Protein AF-A0A969J3Z5-F1 (afdb_monomer_lite)

Sequence (83 aa):
MNVAQVWAEAQASHLQSLEPYLSEAERNILRRGRNATAARGPKRLEPGIYQQATSLEALIGYLHLTNPNRLSELLAHLNLSSE

Secondary structure (DSSP, 8-state):
--HHHHHHHHHHHHHHHHGGG--HHHHHHHHHHHHHS-S-S-TTS-HHHHHHHHHHHHHHHHHHHH-HHHHHHHHHHHS----

Foldseek 3Di:
DDPVQVVLVLLLVLLVLCVVVDDPVLVVLLVVQLVVLPPPDPPPHDSSSVSSVSSVVSSLVVCVVPPVPVSVVSVVSSPDPPD

Structure (mmCIF, N/CA/C/O backbone):
data_AF-A0A969J3Z5-F1
#
_entry.id   AF-A0A969J3Z5-F1
#
loop_
_atom_site.group_PDB
_atom_site.id
_atom_site.type_symbol
_atom_site.label_atom_id
_atom_site.label_alt_id
_atom_site.label_comp_id
_atom_site.label_asym_id
_atom_site.label_entity_id
_atom_site.label_seq_id
_atom_site.pdbx_PDB_ins_code
_atom_site.Cartn_x
_atom_site.Cartn_y
_atom_site.Cartn_z
_atom_site.occupancy
_atom_site.B_iso_or_equiv
_atom_site.auth_seq_id
_atom_site.auth_comp_id
_atom_site.auth_asym_id
_atom_site.auth_atom_id
_atom_site.pdbx_PDB_model_num
ATOM 1 N N . MET A 1 1 ? 13.344 12.387 -19.365 1.00 53.81 1 MET A N 1
ATOM 2 C CA . MET A 1 1 ? 12.669 11.566 -18.336 1.00 53.81 1 MET A CA 1
ATOM 3 C C . MET A 1 1 ? 11.240 11.312 -18.794 1.00 53.81 1 MET A C 1
ATOM 5 O O . MET A 1 1 ? 10.639 12.233 -19.331 1.00 53.81 1 MET A O 1
ATOM 9 N N . ASN A 1 2 ? 10.729 10.084 -18.679 1.00 61.19 2 ASN A N 1
ATOM 10 C CA . ASN A 1 2 ? 9.326 9.771 -18.990 1.00 61.19 2 ASN A CA 1
ATOM 11 C C . ASN A 1 2 ? 8.447 10.182 -17.790 1.00 61.19 2 ASN A C 1
ATOM 13 O O . ASN A 1 2 ? 8.890 10.044 -16.654 1.00 61.19 2 ASN A O 1
ATOM 17 N N . VAL A 1 3 ? 7.221 10.660 -18.015 1.00 62.44 3 VAL A N 1
ATOM 18 C CA . VAL A 1 3 ? 6.265 11.025 -16.948 1.00 62.44 3 VAL A CA 1
ATOM 19 C C . VAL A 1 3 ? 6.064 9.867 -15.962 1.00 62.44 3 VAL A C 1
ATOM 21 O O . VAL A 1 3 ? 6.050 10.080 -14.754 1.00 62.44 3 VAL A O 1
ATOM 24 N N . ALA A 1 4 ? 6.021 8.629 -16.466 1.00 60.03 4 ALA A N 1
ATOM 25 C CA . ALA A 1 4 ? 5.896 7.431 -15.635 1.00 60.03 4 ALA A CA 1
ATOM 26 C C . ALA A 1 4 ? 7.081 7.228 -14.672 1.00 60.03 4 ALA A C 1
ATOM 28 O O . ALA A 1 4 ? 6.900 6.711 -13.576 1.00 60.03 4 ALA A O 1
ATOM 29 N N . GLN A 1 5 ? 8.286 7.654 -15.062 1.00 59.94 5 GLN A N 1
ATOM 30 C CA . GLN A 1 5 ? 9.475 7.567 -14.214 1.00 59.94 5 GLN A CA 1
ATOM 31 C C . GLN A 1 5 ? 9.413 8.578 -13.066 1.00 59.94 5 GLN A C 1
ATOM 33 O O . GLN A 1 5 ? 9.616 8.203 -11.918 1.00 59.94 5 GLN A O 1
ATOM 38 N N . VAL A 1 6 ? 9.081 9.835 -13.374 1.00 66.25 6 VAL A N 1
ATOM 39 C CA . VAL A 1 6 ? 8.955 10.909 -12.373 1.00 66.25 6 VAL A CA 1
ATOM 40 C C . VAL A 1 6 ? 7.863 10.570 -11.356 1.00 66.25 6 VAL A C 1
ATOM 42 O O . VAL A 1 6 ? 8.026 10.778 -10.158 1.00 66.25 6 VAL A O 1
ATOM 45 N N . TRP A 1 7 ? 6.761 9.983 -11.825 1.00 71.88 7 TRP A N 1
ATOM 46 C CA . TRP A 1 7 ? 5.678 9.546 -10.954 1.00 71.88 7 TRP A CA 1
ATOM 47 C C . TRP A 1 7 ? 6.078 8.369 -10.060 1.00 71.88 7 TRP A C 1
ATOM 49 O O . TRP A 1 7 ? 5.776 8.387 -8.871 1.00 71.88 7 TRP A O 1
ATOM 59 N N . ALA A 1 8 ? 6.802 7.380 -10.591 1.00 69.62 8 ALA A N 1
ATOM 60 C CA . ALA A 1 8 ? 7.270 6.245 -9.801 1.00 69.62 8 ALA A CA 1
ATOM 61 C C . ALA A 1 8 ? 8.319 6.660 -8.748 1.00 69.62 8 ALA A C 1
ATOM 63 O O . ALA A 1 8 ? 8.288 6.161 -7.627 1.00 69.62 8 ALA A O 1
ATOM 64 N N . GLU A 1 9 ? 9.203 7.610 -9.069 1.00 72.94 9 GLU A N 1
ATOM 65 C CA . GLU A 1 9 ? 10.138 8.220 -8.108 1.00 72.94 9 GLU A CA 1
ATOM 66 C C . GLU A 1 9 ? 9.393 8.976 -6.996 1.00 72.94 9 GLU A C 1
ATOM 68 O O . GLU A 1 9 ? 9.704 8.815 -5.814 1.00 72.94 9 GLU A O 1
ATOM 73 N N . ALA A 1 10 ? 8.352 9.735 -7.349 1.00 76.56 10 ALA A N 1
ATOM 74 C CA . ALA A 1 10 ? 7.495 10.382 -6.362 1.00 76.56 10 ALA A CA 1
ATOM 75 C C . ALA A 1 10 ? 6.783 9.343 -5.479 1.00 76.56 10 ALA A C 1
ATOM 77 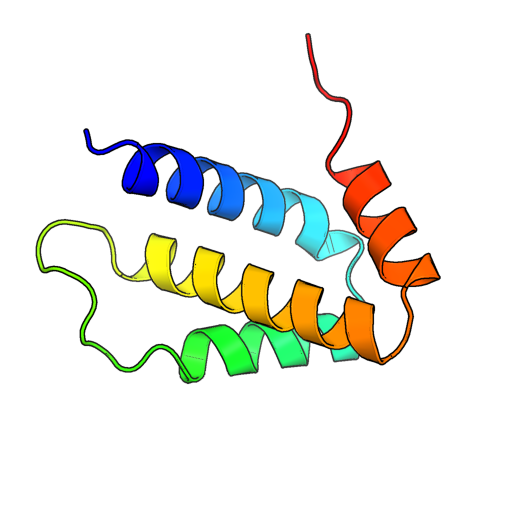O O . ALA A 1 10 ? 6.790 9.463 -4.258 1.00 76.56 10 ALA A O 1
ATOM 78 N N . GLN A 1 11 ? 6.196 8.293 -6.056 1.00 73.62 11 GLN A N 1
ATOM 79 C CA . GLN A 1 11 ? 5.538 7.219 -5.301 1.00 73.62 11 GLN A CA 1
ATOM 80 C C . GLN A 1 11 ? 6.490 6.480 -4.357 1.00 73.62 11 GLN A C 1
ATOM 82 O O . GLN A 1 11 ? 6.106 6.153 -3.238 1.00 73.62 11 GLN A O 1
ATOM 87 N N . ALA A 1 12 ? 7.730 6.253 -4.787 1.00 78.44 12 ALA A N 1
ATOM 88 C CA . ALA A 1 12 ? 8.788 5.682 -3.965 1.00 78.44 12 ALA A CA 1
ATOM 89 C C . ALA A 1 12 ? 9.066 6.532 -2.711 1.00 78.44 12 ALA A C 1
ATOM 91 O O . ALA A 1 12 ? 9.118 6.013 -1.595 1.00 78.44 12 ALA A O 1
ATOM 92 N N . SER A 1 13 ? 9.175 7.853 -2.880 1.00 78.88 13 SER A N 1
ATOM 93 C CA . SER A 1 13 ? 9.348 8.788 -1.763 1.00 78.88 13 SER A CA 1
ATOM 94 C C . SER A 1 13 ? 8.138 8.789 -0.820 1.00 78.88 13 SER A C 1
ATOM 96 O O . SER A 1 13 ? 8.300 8.658 0.392 1.00 78.88 13 SER A O 1
ATOM 98 N N . HIS A 1 14 ? 6.924 8.834 -1.367 1.00 80.50 14 HIS A N 1
ATOM 99 C CA . HIS A 1 14 ? 5.683 8.761 -0.594 1.00 80.50 14 HIS A CA 1
ATOM 100 C C . HIS A 1 14 ? 5.560 7.465 0.220 1.00 80.50 14 HIS A C 1
ATOM 102 O O . HIS A 1 14 ? 5.124 7.489 1.369 1.00 80.50 14 HIS A O 1
ATOM 108 N N . LEU A 1 15 ? 5.973 6.329 -0.349 1.00 79.56 15 LEU A N 1
ATOM 109 C CA . LEU A 1 15 ? 5.947 5.037 0.333 1.00 79.56 15 LEU A CA 1
ATOM 110 C C . LEU A 1 15 ? 6.862 5.023 1.566 1.00 79.56 15 LEU A C 1
ATOM 112 O O . LEU A 1 15 ? 6.466 4.495 2.603 1.00 79.56 15 LEU A O 1
ATOM 116 N N . GLN A 1 16 ? 8.046 5.641 1.481 1.00 80.56 16 GLN A N 1
ATOM 117 C CA . GLN A 1 16 ? 8.941 5.780 2.637 1.00 80.56 16 GLN A CA 1
ATOM 118 C C . GLN A 1 16 ? 8.310 6.625 3.748 1.00 80.56 16 GLN A C 1
ATOM 120 O O . GLN A 1 16 ? 8.421 6.267 4.919 1.00 80.56 16 GLN A O 1
ATOM 125 N N . SER A 1 17 ? 7.605 7.702 3.392 1.00 82.94 17 SER A N 1
ATOM 126 C CA . SER A 1 17 ? 6.876 8.534 4.357 1.00 82.94 17 SER A CA 1
ATOM 127 C C . SER A 1 17 ? 5.695 7.801 4.998 1.00 82.94 17 SER A C 1
ATOM 129 O O . SER A 1 17 ? 5.366 8.061 6.153 1.00 82.94 17 SER A O 1
ATOM 131 N N . LEU A 1 18 ? 5.068 6.864 4.278 1.00 82.88 18 LEU A N 1
ATOM 132 C CA . LEU A 1 18 ? 3.970 6.048 4.798 1.00 82.88 18 LEU A CA 1
ATOM 133 C C . LEU A 1 18 ? 4.426 4.884 5.674 1.00 82.88 18 LEU A C 1
ATOM 135 O O . LEU A 1 18 ? 3.683 4.499 6.569 1.00 82.88 18 LEU A O 1
ATOM 139 N N . GLU A 1 19 ? 5.625 4.341 5.450 1.00 82.31 19 GLU A N 1
ATOM 140 C CA . GLU A 1 19 ? 6.211 3.211 6.185 1.00 82.31 19 GLU A CA 1
ATOM 141 C C . GLU A 1 19 ? 5.956 3.220 7.717 1.00 82.31 19 GLU A C 1
ATOM 143 O O . GLU A 1 19 ? 5.572 2.167 8.235 1.00 82.31 19 GLU A O 1
ATOM 148 N N . PRO A 1 20 ? 6.100 4.342 8.462 1.00 85.62 20 PRO A N 1
ATOM 149 C CA . PRO A 1 20 ? 5.805 4.387 9.901 1.00 85.62 20 PRO A CA 1
ATOM 150 C C . PRO A 1 20 ? 4.314 4.286 10.266 1.00 85.62 20 PRO A C 1
ATOM 152 O O . PRO A 1 20 ? 3.994 3.903 11.390 1.00 85.62 20 PRO A O 1
ATOM 155 N N . TYR A 1 21 ? 3.401 4.611 9.350 1.00 86.50 21 TYR A N 1
ATOM 156 C CA . TYR A 1 21 ? 1.948 4.570 9.565 1.00 86.50 21 TYR A CA 1
ATOM 157 C C . TYR A 1 21 ? 1.322 3.224 9.176 1.00 86.50 21 TYR A C 1
ATOM 159 O O . TYR A 1 21 ? 0.140 2.983 9.447 1.00 86.50 21 TYR A O 1
ATOM 167 N N . LEU A 1 22 ? 2.105 2.342 8.546 1.00 87.44 22 LEU A N 1
ATOM 168 C CA . LEU A 1 22 ? 1.659 1.026 8.113 1.00 87.44 22 LEU A CA 1
ATOM 169 C C . LEU A 1 22 ? 1.740 0.004 9.246 1.00 87.44 22 LEU A C 1
ATOM 171 O O . LEU A 1 22 ? 2.767 -0.184 9.899 1.00 87.44 22 LEU A O 1
ATOM 175 N N . SER A 1 23 ? 0.659 -0.745 9.401 1.00 89.75 23 SER A N 1
ATOM 176 C CA . SER A 1 23 ? 0.610 -1.952 10.213 1.00 89.75 23 SER A CA 1
ATOM 177 C C . SER A 1 23 ? 1.459 -3.075 9.608 1.00 89.75 23 SER A C 1
ATOM 179 O O . SER A 1 23 ? 1.785 -3.094 8.418 1.00 89.75 23 SER A O 1
ATOM 181 N N . GLU A 1 24 ? 1.780 -4.083 10.414 1.00 88.12 24 GLU A N 1
ATOM 182 C CA . GLU A 1 24 ? 2.543 -5.250 9.963 1.00 88.12 24 GLU A CA 1
ATOM 183 C C . GLU A 1 24 ? 1.856 -6.011 8.810 1.00 88.12 24 GLU A C 1
ATOM 185 O O . GLU A 1 24 ? 2.521 -6.523 7.903 1.00 88.12 24 GLU A O 1
ATOM 190 N N . ALA A 1 25 ? 0.520 -6.047 8.797 1.00 87.31 25 ALA A N 1
ATOM 191 C CA . ALA A 1 25 ? -0.258 -6.640 7.712 1.00 87.31 25 ALA A CA 1
ATOM 192 C C . ALA A 1 25 ? -0.080 -5.863 6.395 1.00 87.31 25 ALA A C 1
ATOM 194 O O . ALA A 1 25 ? 0.202 -6.459 5.353 1.00 87.31 25 ALA A O 1
ATOM 195 N N . GLU A 1 26 ? -0.160 -4.532 6.453 1.00 88.00 26 GLU A N 1
ATOM 196 C CA . GLU A 1 26 ? 0.030 -3.640 5.303 1.00 88.00 26 GLU A CA 1
ATOM 197 C C . GLU A 1 26 ? 1.476 -3.722 4.771 1.00 88.00 26 GLU A C 1
ATOM 199 O O . GLU A 1 26 ? 1.695 -3.858 3.564 1.00 88.00 26 GLU A O 1
ATOM 204 N N . ARG A 1 27 ? 2.478 -3.782 5.659 1.00 88.19 27 ARG A N 1
ATOM 205 C CA . ARG A 1 27 ? 3.894 -3.984 5.281 1.00 88.19 27 ARG A CA 1
ATOM 206 C C . ARG A 1 27 ? 4.136 -5.345 4.628 1.00 88.19 27 ARG A C 1
ATOM 208 O O . ARG A 1 27 ? 4.934 -5.460 3.692 1.00 88.19 27 ARG A O 1
ATOM 215 N N . ASN A 1 28 ? 3.430 -6.386 5.068 1.00 88.38 28 ASN A N 1
ATOM 216 C CA . ASN A 1 28 ? 3.484 -7.695 4.421 1.00 88.38 28 ASN A CA 1
ATOM 217 C C . ASN A 1 28 ? 2.895 -7.669 3.005 1.00 88.38 28 ASN A C 1
ATOM 219 O O . ASN A 1 28 ? 3.437 -8.337 2.121 1.00 88.38 28 ASN A O 1
ATOM 223 N N . ILE A 1 29 ? 1.846 -6.882 2.759 1.00 87.25 29 ILE A N 1
ATOM 224 C CA . ILE A 1 29 ? 1.287 -6.681 1.415 1.00 87.25 29 ILE A CA 1
ATOM 225 C C . ILE A 1 29 ? 2.289 -5.946 0.524 1.00 87.25 29 ILE A C 1
ATOM 227 O O . ILE A 1 29 ? 2.560 -6.415 -0.582 1.00 87.25 29 ILE A O 1
ATOM 231 N N . LEU A 1 30 ? 2.938 -4.889 1.026 1.00 85.19 30 LEU A N 1
ATOM 232 C CA . LEU A 1 30 ? 4.016 -4.213 0.295 1.00 85.19 30 LEU A CA 1
ATOM 233 C C . LEU A 1 30 ? 5.156 -5.170 -0.066 1.00 85.19 30 LEU A C 1
ATOM 235 O O . LEU A 1 30 ? 5.639 -5.194 -1.199 1.00 85.19 30 LEU A O 1
ATOM 239 N N . ARG A 1 31 ? 5.582 -6.014 0.880 1.00 84.06 31 ARG A N 1
ATOM 240 C CA . ARG A 1 31 ? 6.603 -7.041 0.630 1.00 84.06 31 ARG A CA 1
ATOM 241 C C . ARG A 1 31 ? 6.161 -8.037 -0.446 1.00 84.06 31 ARG A C 1
ATOM 243 O O . ARG A 1 31 ? 6.971 -8.399 -1.295 1.00 84.06 31 ARG A O 1
ATOM 250 N N . ARG A 1 32 ? 4.889 -8.448 -0.449 1.00 83.88 32 ARG A N 1
ATOM 251 C CA . ARG A 1 32 ? 4.325 -9.314 -1.497 1.00 83.88 32 ARG A CA 1
ATOM 252 C C . ARG A 1 32 ? 4.305 -8.623 -2.860 1.00 83.88 32 ARG A C 1
ATOM 254 O O . ARG A 1 32 ? 4.727 -9.246 -3.825 1.00 83.88 32 ARG A O 1
ATOM 261 N N . GLY A 1 33 ? 3.903 -7.353 -2.935 1.00 79.94 33 GLY A N 1
ATOM 262 C CA . GLY A 1 33 ? 3.907 -6.573 -4.178 1.00 79.94 33 GLY A CA 1
ATOM 263 C C . GLY A 1 33 ? 5.310 -6.404 -4.772 1.00 79.94 33 GLY A C 1
ATOM 264 O O . GLY A 1 33 ? 5.516 -6.651 -5.961 1.00 79.94 33 GLY A O 1
ATOM 265 N N . ARG A 1 34 ? 6.313 -6.115 -3.929 1.00 76.19 34 ARG A N 1
ATOM 266 C CA . ARG A 1 34 ? 7.728 -6.069 -4.350 1.00 76.19 34 ARG A CA 1
ATOM 267 C C . ARG A 1 34 ? 8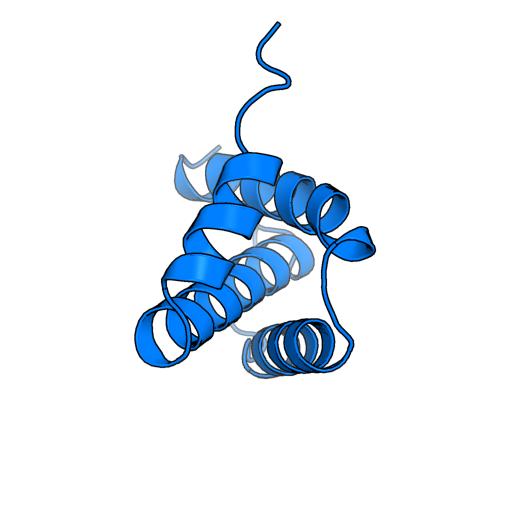.194 -7.402 -4.938 1.00 76.19 34 ARG A C 1
ATOM 269 O O . ARG A 1 34 ? 8.793 -7.423 -6.008 1.00 76.19 34 ARG A O 1
ATOM 276 N N . ASN A 1 35 ? 7.861 -8.513 -4.281 1.00 73.75 35 ASN A N 1
ATOM 277 C CA . ASN A 1 35 ? 8.248 -9.855 -4.729 1.00 73.75 35 ASN A CA 1
ATOM 278 C C . ASN A 1 35 ? 7.452 -10.349 -5.952 1.00 73.75 35 ASN A C 1
ATOM 280 O O . ASN A 1 35 ? 7.945 -11.195 -6.693 1.00 73.75 35 ASN A O 1
ATOM 284 N N . ALA A 1 36 ? 6.242 -9.829 -6.179 1.00 70.31 36 ALA A N 1
ATOM 285 C CA . ALA A 1 36 ? 5.435 -10.117 -7.365 1.00 70.31 36 ALA A CA 1
ATOM 286 C C . ALA A 1 36 ? 5.960 -9.406 -8.624 1.00 70.31 36 ALA A C 1
ATOM 288 O O . ALA A 1 36 ? 5.629 -9.795 -9.745 1.00 70.31 36 ALA A O 1
ATOM 289 N N . THR A 1 37 ? 6.812 -8.392 -8.451 1.00 63.56 37 THR A N 1
ATOM 290 C CA . THR A 1 37 ? 7.441 -7.663 -9.552 1.00 63.56 37 THR A CA 1
ATOM 291 C C . THR A 1 37 ? 8.583 -8.510 -10.123 1.00 63.56 37 THR A C 1
ATOM 293 O O . THR A 1 37 ? 9.762 -8.329 -9.817 1.00 63.56 37 THR A O 1
ATOM 296 N N . ALA A 1 38 ? 8.231 -9.503 -10.937 1.00 52.50 38 ALA A N 1
ATOM 297 C CA . ALA A 1 38 ? 9.179 -10.384 -11.601 1.00 52.50 38 ALA A CA 1
ATOM 298 C C . ALA A 1 38 ? 10.047 -9.595 -12.594 1.00 52.50 38 ALA A C 1
ATOM 300 O O . ALA A 1 38 ? 9.571 -9.315 -13.685 1.00 52.50 38 ALA A O 1
ATOM 301 N N . ALA A 1 39 ? 11.280 -9.236 -12.205 1.00 53.41 39 ALA A N 1
ATOM 302 C CA . ALA A 1 39 ? 12.527 -9.006 -12.974 1.00 53.41 39 ALA A CA 1
ATOM 303 C C . ALA A 1 39 ? 12.489 -8.510 -14.452 1.00 53.41 39 ALA A C 1
ATOM 305 O O . ALA A 1 39 ? 13.484 -8.632 -15.165 1.00 53.41 39 ALA A O 1
ATOM 306 N N . ARG A 1 40 ? 11.380 -7.958 -14.948 1.00 51.38 40 ARG A N 1
ATOM 307 C CA . ARG A 1 40 ? 11.130 -7.569 -16.347 1.00 51.38 40 ARG A CA 1
ATOM 308 C C . ARG A 1 40 ? 10.741 -6.094 -16.463 1.00 51.38 40 ARG A C 1
ATOM 310 O O . ARG A 1 40 ? 10.032 -5.706 -17.387 1.00 51.38 40 ARG A O 1
ATOM 317 N N . GLY A 1 41 ? 11.209 -5.268 -15.528 1.00 54.25 41 GLY A N 1
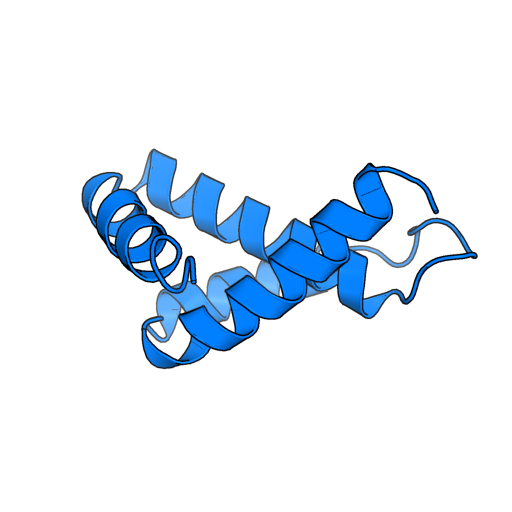ATOM 318 C CA . GLY A 1 41 ? 11.156 -3.817 -15.677 1.00 54.25 41 GLY A CA 1
ATOM 319 C C . GLY A 1 41 ? 12.030 -3.359 -16.858 1.00 54.25 41 GLY A C 1
ATOM 320 O O . GLY A 1 41 ? 13.030 -4.015 -17.173 1.00 54.25 41 GLY A O 1
ATOM 321 N N . PRO A 1 42 ? 11.677 -2.260 -17.547 1.00 51.00 42 PRO A N 1
ATOM 322 C CA . PRO A 1 42 ? 12.485 -1.726 -18.637 1.00 51.00 42 PRO A CA 1
ATOM 323 C C . PRO A 1 42 ? 13.908 -1.412 -18.149 1.00 51.00 42 PRO A C 1
ATOM 325 O O . PRO A 1 42 ? 14.096 -0.725 -17.151 1.00 51.00 42 PRO A O 1
ATOM 328 N N . LYS A 1 43 ? 14.913 -1.888 -18.899 1.00 52.41 43 LYS A N 1
ATOM 329 C CA . LYS A 1 43 ? 16.370 -1.887 -18.616 1.00 52.41 43 LYS A CA 1
ATOM 330 C C . LYS A 1 43 ? 17.024 -0.532 -18.253 1.00 52.41 43 LYS A C 1
ATOM 332 O O . LYS A 1 43 ? 18.238 -0.487 -18.097 1.00 52.41 43 LYS A O 1
ATOM 337 N N . ARG A 1 44 ? 16.266 0.568 -18.205 1.00 53.41 44 ARG A N 1
ATOM 338 C CA . ARG A 1 44 ? 16.750 1.952 -18.035 1.00 53.41 44 ARG A CA 1
ATOM 339 C C . ARG A 1 44 ? 16.395 2.597 -16.696 1.00 53.41 44 ARG A C 1
ATOM 341 O O . ARG A 1 44 ? 16.874 3.690 -16.429 1.00 53.41 44 ARG A O 1
ATOM 348 N N . LEU A 1 45 ? 15.545 1.965 -15.901 1.00 54.41 45 LEU A N 1
ATOM 349 C CA . LEU A 1 45 ? 15.072 2.493 -14.628 1.00 54.41 45 LEU A CA 1
ATOM 350 C C . LEU A 1 45 ? 15.509 1.567 -13.502 1.00 54.41 45 LEU A C 1
ATOM 352 O O . LEU A 1 45 ? 15.463 0.347 -13.665 1.00 54.41 45 LEU A O 1
ATOM 356 N N . GLU A 1 46 ? 15.895 2.154 -12.369 1.00 63.31 46 GLU A N 1
ATOM 357 C CA . GLU A 1 46 ? 16.282 1.405 -11.177 1.00 63.31 46 GLU A CA 1
ATOM 358 C C . GLU A 1 46 ? 15.156 0.426 -10.799 1.00 63.31 46 GLU A C 1
ATOM 360 O O . GLU A 1 46 ? 14.026 0.861 -10.542 1.00 63.31 46 GLU A O 1
ATOM 365 N N . PRO A 1 47 ? 15.425 -0.893 -10.753 1.00 64.88 47 PRO A N 1
ATOM 366 C CA . PRO A 1 47 ? 14.411 -1.906 -10.460 1.00 64.88 47 PRO A CA 1
ATOM 367 C C . PRO A 1 47 ? 13.637 -1.633 -9.163 1.00 64.88 47 PRO A C 1
ATOM 369 O O . PRO A 1 47 ? 12.459 -1.975 -9.063 1.00 64.88 47 PRO A O 1
ATOM 372 N N . GLY A 1 48 ? 14.282 -0.971 -8.195 1.00 69.75 48 GLY A N 1
ATOM 373 C CA . GLY A 1 48 ? 13.682 -0.589 -6.920 1.00 69.75 48 GLY A CA 1
ATOM 374 C C . GLY A 1 48 ? 12.526 0.409 -7.042 1.00 69.75 48 GLY A C 1
ATOM 375 O O . GLY A 1 48 ? 11.557 0.283 -6.301 1.00 69.75 48 GLY A O 1
ATOM 376 N N . ILE A 1 49 ? 12.571 1.346 -7.995 1.00 70.75 49 ILE A N 1
ATOM 377 C CA . ILE A 1 49 ? 11.516 2.359 -8.178 1.00 70.75 49 ILE A CA 1
ATOM 378 C C . ILE A 1 49 ? 10.222 1.695 -8.669 1.00 70.75 49 ILE A C 1
ATOM 380 O O . ILE A 1 49 ? 9.148 1.919 -8.113 1.00 70.75 49 ILE A O 1
ATOM 384 N N . TYR A 1 50 ? 10.329 0.806 -9.660 1.00 70.44 50 TYR A N 1
ATOM 385 C CA . TYR A 1 50 ? 9.179 0.047 -10.159 1.00 70.44 50 TYR A CA 1
ATOM 386 C C . TYR A 1 50 ? 8.602 -0.895 -9.105 1.00 70.44 50 TYR A C 1
ATOM 388 O O . TYR A 1 50 ? 7.389 -0.966 -8.945 1.00 70.44 50 TYR A O 1
ATOM 396 N N . GLN A 1 51 ? 9.461 -1.583 -8.350 1.00 76.69 51 GLN A N 1
ATOM 397 C CA . GLN A 1 51 ? 9.020 -2.450 -7.256 1.00 76.69 51 GLN A CA 1
ATOM 398 C C . GLN A 1 51 ? 8.258 -1.675 -6.178 1.00 76.69 51 GLN A C 1
ATOM 400 O O . GLN A 1 51 ? 7.281 -2.191 -5.635 1.00 76.69 51 GLN A O 1
ATOM 405 N N . GLN A 1 52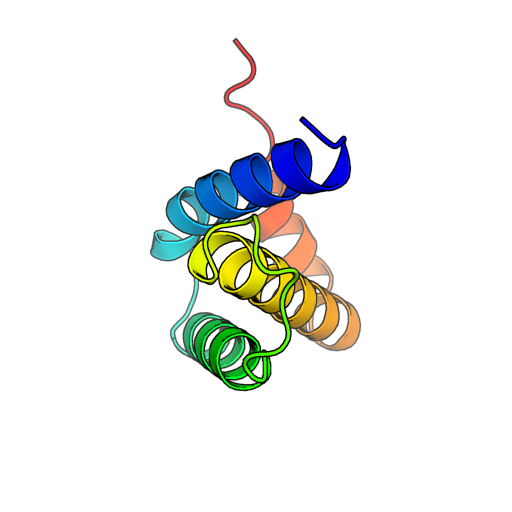 ? 8.685 -0.446 -5.871 1.00 78.12 52 GLN A N 1
ATOM 406 C CA . GLN A 1 52 ? 7.995 0.412 -4.912 1.00 78.12 52 GLN A CA 1
ATOM 407 C C . GLN A 1 52 ? 6.632 0.870 -5.442 1.00 78.12 52 GLN A C 1
ATOM 409 O O . GLN A 1 52 ? 5.637 0.683 -4.741 1.00 78.12 52 GLN A O 1
ATOM 414 N N . ALA A 1 53 ? 6.559 1.343 -6.689 1.00 79.00 53 ALA A N 1
ATOM 415 C CA . ALA A 1 53 ? 5.298 1.707 -7.340 1.00 79.00 53 ALA A CA 1
ATOM 416 C C . ALA A 1 53 ? 4.296 0.535 -7.365 1.00 79.00 53 ALA A C 1
ATOM 418 O O . ALA A 1 53 ? 3.180 0.654 -6.864 1.00 79.00 53 ALA A O 1
ATOM 419 N N . THR A 1 54 ? 4.721 -0.646 -7.825 1.00 81.19 54 THR A N 1
ATOM 420 C CA . THR A 1 54 ? 3.871 -1.850 -7.859 1.00 81.19 54 THR A CA 1
ATOM 421 C C . THR A 1 54 ? 3.433 -2.292 -6.462 1.00 81.19 54 THR A C 1
ATOM 423 O O . THR A 1 54 ? 2.309 -2.754 -6.265 1.00 81.19 54 THR A O 1
ATOM 426 N N . SER A 1 55 ? 4.298 -2.146 -5.455 1.00 83.56 55 SER A N 1
ATOM 427 C CA . SER A 1 55 ? 3.918 -2.452 -4.076 1.00 83.56 55 SER A CA 1
ATOM 428 C C . SER A 1 55 ? 2.868 -1.487 -3.524 1.00 83.56 55 SER A C 1
ATOM 430 O O . SER A 1 55 ? 1.929 -1.939 -2.868 1.00 83.56 55 SER A O 1
ATOM 432 N N . LEU A 1 56 ? 2.970 -0.194 -3.849 1.00 83.19 56 LEU A N 1
ATOM 433 C CA . LEU A 1 56 ? 1.978 0.812 -3.479 1.00 83.19 56 LEU A CA 1
ATOM 434 C C . LEU A 1 56 ? 0.626 0.527 -4.144 1.00 83.19 56 LEU A C 1
ATOM 436 O O . LEU A 1 56 ? -0.395 0.530 -3.463 1.00 83.19 56 LEU A O 1
ATOM 440 N N . GLU A 1 57 ? 0.616 0.206 -5.438 1.00 84.38 57 GLU A N 1
ATOM 441 C CA . GLU A 1 57 ? -0.598 -0.195 -6.162 1.00 84.38 57 GLU A CA 1
ATOM 442 C C . GLU A 1 57 ? -1.268 -1.418 -5.521 1.00 84.38 57 GLU A C 1
ATOM 444 O O . GLU A 1 57 ? -2.486 -1.432 -5.334 1.00 84.38 57 GLU A O 1
ATOM 449 N N . ALA A 1 58 ? -0.483 -2.424 -5.117 1.00 87.50 58 ALA A N 1
ATOM 450 C CA . ALA A 1 58 ? -1.001 -3.607 -4.434 1.00 87.50 58 ALA A CA 1
ATOM 451 C C . ALA A 1 58 ? -1.632 -3.270 -3.071 1.00 87.50 58 ALA A C 1
ATOM 453 O O . ALA A 1 58 ? -2.687 -3.811 -2.730 1.00 87.50 58 ALA A O 1
ATOM 454 N N . LEU A 1 59 ? -1.015 -2.371 -2.297 1.00 87.62 59 LEU A N 1
ATOM 455 C CA . LEU A 1 59 ? -1.560 -1.908 -1.019 1.00 87.62 59 LEU A CA 1
ATOM 456 C C . LEU A 1 59 ? -2.851 -1.103 -1.214 1.00 87.62 59 LEU A C 1
ATOM 458 O O . LEU A 1 59 ? -3.838 -1.365 -0.528 1.00 87.62 59 LEU A O 1
ATOM 462 N N . ILE A 1 60 ? -2.864 -0.171 -2.170 1.00 87.31 60 ILE A N 1
ATOM 463 C CA . ILE A 1 60 ? -4.049 0.627 -2.504 1.00 87.31 60 ILE A CA 1
ATOM 464 C C . ILE A 1 60 ? -5.190 -0.287 -2.953 1.00 87.31 60 ILE A C 1
ATOM 466 O O . ILE A 1 60 ? -6.297 -0.167 -2.435 1.00 87.31 60 ILE A O 1
ATOM 470 N N . GLY A 1 61 ? -4.927 -1.232 -3.859 1.00 88.25 61 GLY A N 1
ATOM 471 C CA . GLY A 1 61 ? -5.927 -2.190 -4.332 1.00 88.25 61 GLY A CA 1
ATOM 472 C C . GLY A 1 61 ? -6.487 -3.059 -3.205 1.00 88.25 61 GLY A C 1
ATOM 473 O O . GLY A 1 61 ? -7.699 -3.242 -3.108 1.00 88.25 61 GLY A O 1
ATOM 474 N N . TYR A 1 62 ? -5.626 -3.541 -2.304 1.00 89.94 62 TYR A N 1
ATOM 475 C CA . TYR A 1 62 ? -6.061 -4.294 -1.129 1.00 89.94 62 TYR A CA 1
ATOM 476 C C . TYR A 1 62 ? -6.969 -3.462 -0.217 1.00 89.94 62 TYR A C 1
ATOM 478 O O . TYR A 1 62 ? -8.052 -3.920 0.153 1.00 89.94 62 TYR A O 1
ATOM 486 N N . LEU A 1 63 ? -6.558 -2.244 0.141 1.00 89.69 63 LEU A N 1
ATOM 487 C CA . LEU A 1 63 ? -7.331 -1.388 1.042 1.00 89.69 63 LEU A CA 1
ATOM 488 C C . LEU A 1 63 ? -8.623 -0.900 0.393 1.00 89.69 63 LEU A C 1
ATOM 490 O O . LEU A 1 63 ? -9.644 -0.831 1.063 1.00 89.69 63 LEU A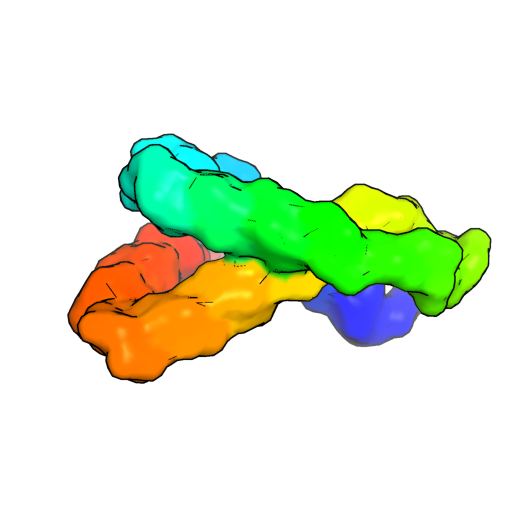 O 1
ATOM 494 N N . HIS A 1 64 ? -8.626 -0.645 -0.911 1.00 88.88 64 HIS A N 1
ATOM 495 C CA . HIS A 1 64 ? -9.841 -0.283 -1.632 1.00 88.88 64 HIS A CA 1
ATOM 496 C C . HIS A 1 64 ? -10.919 -1.376 -1.537 1.00 88.88 64 HIS A C 1
ATOM 498 O O . HIS A 1 64 ? -12.096 -1.066 -1.374 1.00 88.88 64 HIS A O 1
ATOM 504 N N . LEU A 1 65 ? -10.516 -2.651 -1.588 1.00 90.50 65 LEU A N 1
ATOM 505 C CA . LEU A 1 65 ? -11.432 -3.794 -1.511 1.00 90.50 65 LEU A CA 1
ATOM 506 C C . LEU A 1 65 ? -11.810 -4.186 -0.078 1.00 90.50 65 LEU A C 1
ATOM 508 O O . LEU A 1 65 ? -12.894 -4.721 0.140 1.00 90.50 65 LEU A O 1
ATOM 512 N N . THR A 1 66 ? -10.917 -3.972 0.890 1.00 92.00 66 THR A N 1
ATOM 513 C CA . THR A 1 66 ? -11.091 -4.478 2.263 1.00 92.00 66 THR A CA 1
ATOM 514 C C . THR A 1 66 ? -11.471 -3.402 3.270 1.00 92.00 66 THR A C 1
ATOM 516 O O . THR A 1 66 ? -12.235 -3.677 4.193 1.00 92.00 66 THR A O 1
ATOM 519 N N . ASN A 1 67 ? -10.933 -2.190 3.130 1.00 90.12 67 ASN A N 1
ATOM 520 C CA . ASN A 1 67 ? -11.122 -1.101 4.080 1.00 90.12 67 ASN A CA 1
ATOM 521 C C . ASN A 1 67 ? -10.870 0.284 3.433 1.00 90.12 67 ASN A C 1
ATOM 523 O O . ASN A 1 67 ? -9.789 0.866 3.586 1.00 90.12 67 ASN A O 1
ATOM 527 N N . PRO A 1 68 ? -11.865 0.848 2.724 1.00 88.62 68 PRO A N 1
ATOM 528 C CA . PRO A 1 68 ? -11.723 2.132 2.032 1.00 88.62 68 PRO A CA 1
ATOM 529 C C . PRO A 1 68 ? -11.520 3.325 2.985 1.00 88.62 68 PRO A C 1
ATOM 531 O O . PRO A 1 68 ? -10.927 4.335 2.596 1.00 88.62 68 PRO A O 1
ATOM 534 N N . ASN A 1 69 ? -11.949 3.209 4.246 1.00 90.56 69 ASN A N 1
ATOM 535 C CA . ASN A 1 69 ? -11.691 4.228 5.267 1.00 90.56 69 ASN A CA 1
ATOM 536 C C . ASN A 1 69 ? -10.197 4.291 5.599 1.00 90.56 69 ASN A C 1
ATOM 538 O O . ASN A 1 69 ? -9.607 5.367 5.585 1.00 90.56 69 ASN A O 1
ATOM 542 N N . ARG A 1 70 ? -9.561 3.128 5.785 1.00 88.44 70 ARG A N 1
ATOM 543 C CA . ARG A 1 70 ? -8.112 3.030 6.003 1.00 88.44 70 ARG A CA 1
ATOM 544 C C . ARG A 1 70 ? -7.308 3.548 4.811 1.00 88.44 70 ARG A C 1
ATOM 546 O O . ARG A 1 70 ? -6.293 4.211 4.999 1.00 88.44 70 ARG A O 1
ATOM 553 N N . LEU A 1 71 ? -7.777 3.296 3.585 1.00 89.00 71 LEU A N 1
ATOM 554 C CA . LEU A 1 71 ? -7.184 3.900 2.389 1.00 89.00 71 LEU A CA 1
ATOM 555 C C . LEU A 1 71 ? -7.225 5.432 2.466 1.00 89.00 71 LEU A C 1
ATOM 557 O O . LEU A 1 71 ? -6.219 6.084 2.212 1.00 89.00 71 LEU A O 1
ATOM 561 N N . SER A 1 72 ? -8.369 5.999 2.850 1.00 86.69 72 SER A N 1
ATOM 562 C CA . SER A 1 72 ? -8.541 7.450 2.975 1.00 86.69 72 SER A CA 1
ATOM 563 C C . SER A 1 72 ? -7.627 8.050 4.052 1.00 86.69 72 SER A C 1
ATOM 565 O O . SER A 1 72 ? -7.035 9.098 3.817 1.00 86.69 72 SER A O 1
ATOM 567 N N . GLU A 1 73 ? -7.442 7.366 5.187 1.00 88.94 73 GLU A N 1
ATOM 568 C CA . GLU A 1 73 ? -6.472 7.755 6.225 1.00 88.94 73 GLU A CA 1
ATOM 569 C C . GLU A 1 73 ? -5.035 7.787 5.689 1.00 88.94 73 GLU A C 1
ATOM 571 O O . GLU A 1 73 ? -4.325 8.774 5.868 1.00 88.94 73 GLU A O 1
ATOM 576 N N . LEU A 1 74 ? -4.601 6.734 4.987 1.00 85.38 74 LEU A N 1
ATOM 577 C CA . LEU A 1 74 ? -3.252 6.692 4.416 1.00 85.38 74 LEU A CA 1
ATOM 578 C C . LEU A 1 74 ? -3.049 7.763 3.341 1.00 85.38 74 LEU A C 1
ATOM 580 O O . LEU A 1 74 ? -1.997 8.394 3.301 1.00 85.38 74 LEU A O 1
ATOM 584 N N . LEU A 1 75 ? -4.050 8.017 2.496 1.00 83.25 75 LEU A N 1
ATOM 585 C CA . LEU A 1 75 ? -3.991 9.099 1.510 1.00 83.25 75 LEU A CA 1
ATOM 586 C C . LEU A 1 75 ? -3.969 10.484 2.174 1.00 83.25 75 LEU A C 1
ATOM 588 O O . LEU A 1 75 ? -3.322 11.394 1.658 1.00 83.25 75 LEU A O 1
ATOM 592 N N . ALA A 1 76 ? -4.618 10.650 3.328 1.00 85.00 76 ALA A N 1
ATOM 593 C CA . ALA A 1 76 ? -4.535 11.882 4.108 1.00 85.00 76 ALA A CA 1
ATOM 594 C C . ALA A 1 76 ? -3.124 12.118 4.673 1.00 85.00 76 ALA A C 1
ATOM 596 O O . ALA A 1 76 ? -2.714 13.266 4.783 1.00 85.00 76 ALA A O 1
ATOM 597 N N . HIS A 1 77 ? -2.353 11.063 4.962 1.00 81.25 77 HIS A N 1
ATOM 598 C CA . HIS A 1 77 ? -0.933 11.190 5.319 1.00 81.25 77 HIS A CA 1
ATOM 599 C C . HIS A 1 77 ? -0.025 11.529 4.124 1.00 81.25 77 HIS A C 1
ATOM 601 O O . HIS A 1 77 ? 1.076 12.036 4.328 1.00 81.25 77 HIS A O 1
ATOM 607 N N . LEU A 1 78 ? -0.463 11.260 2.887 1.00 74.56 78 LEU A N 1
ATOM 608 C CA . LEU A 1 78 ? 0.266 11.633 1.666 1.00 74.56 78 LEU A CA 1
ATOM 609 C C . LEU A 1 78 ? 0.038 13.089 1.257 1.00 74.56 78 LEU A C 1
ATOM 611 O O . LEU A 1 78 ? 0.935 13.723 0.703 1.00 74.56 78 LEU A O 1
ATOM 615 N N . ASN A 1 79 ? -1.160 13.613 1.507 1.00 63.31 79 ASN A N 1
ATOM 616 C CA . ASN A 1 79 ? -1.490 14.999 1.221 1.00 63.31 79 ASN A CA 1
ATOM 617 C C . ASN A 1 79 ? -1.055 15.899 2.384 1.00 63.31 79 ASN A C 1
ATOM 619 O O . ASN A 1 79 ? -1.646 15.844 3.455 1.00 63.31 79 ASN A O 1
ATOM 623 N N . LEU A 1 80 ? -0.123 16.810 2.076 1.00 55.94 80 LEU A N 1
ATOM 624 C CA . LEU A 1 80 ? 0.233 18.050 2.794 1.00 55.94 80 LEU A CA 1
ATOM 625 C C . LEU A 1 80 ? 1.588 18.033 3.521 1.00 55.94 80 LEU A C 1
ATOM 627 O O . LEU A 1 80 ? 1.710 18.255 4.721 1.00 55.94 80 LEU A O 1
ATOM 631 N N . SER A 1 81 ? 2.645 17.933 2.723 1.00 42.53 81 S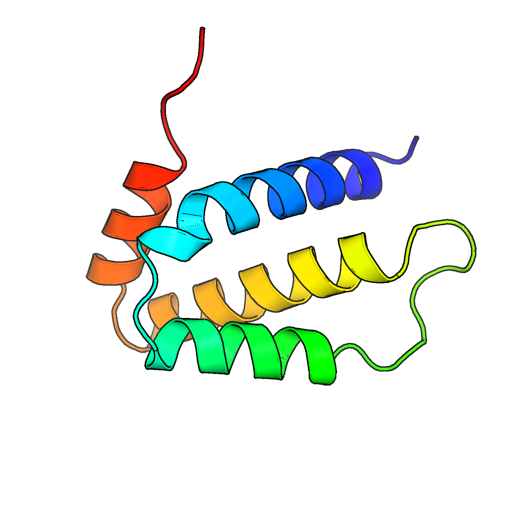ER A N 1
ATOM 632 C CA . SER A 1 81 ? 3.732 18.921 2.797 1.00 42.53 81 SER A CA 1
ATOM 633 C C . SER A 1 81 ? 3.847 19.587 1.426 1.00 42.53 81 SER A C 1
ATOM 635 O O . SER A 1 81 ? 4.826 19.426 0.709 1.00 42.53 81 SER A O 1
ATOM 637 N N . SER A 1 82 ? 2.759 20.232 1.004 1.00 40.50 82 SER A N 1
ATOM 638 C CA . SER A 1 82 ? 2.801 21.208 -0.080 1.00 40.50 82 SER A CA 1
ATOM 639 C C . SER A 1 82 ? 3.246 22.522 0.557 1.00 40.50 82 SER A C 1
ATOM 641 O O . SER A 1 82 ? 2.416 23.210 1.149 1.00 40.50 82 SER A O 1
ATOM 643 N N . GLU A 1 83 ? 4.548 22.804 0.532 1.00 37.69 83 GLU A N 1
ATOM 644 C CA . GLU A 1 83 ? 5.021 24.196 0.544 1.00 37.69 83 GLU A CA 1
ATOM 645 C C . GLU A 1 83 ? 4.880 24.795 -0.859 1.00 37.69 83 GLU A C 1
ATOM 647 O O . GLU A 1 83 ? 5.119 24.053 -1.844 1.00 37.69 83 GLU A O 1
#

pLDDT: mean 75.53, std 13.82, range [37.69, 92.0]

Radius of gyration: 13.0 Å; chains: 1; bounding box: 28×35×29 Å